Protein AF-A0A9D5PG82-F1 (afdb_monomer_lite)

Radius of gyration: 19.42 Å; chains: 1; bounding box: 34×34×66 Å

pLDDT: mean 76.67, std 19.34, range [37.16, 96.88]

Foldseek 3Di:
DQDDVVVLLVVLVPDPCVVVLVPDDPVLLVVLLVLLQVLLCVQLVHPDDPCVPVLSVQLSSQLSVVLSVLVVVLVPPDQPFAPFDWDQDPPPGIDTDGDRPVVSVVSVVVSRNDGDPSSLVSQVPDPRGPPPPPPPD

Secondary structure (DSSP, 8-state):
-PPPHHHHHHHHHT-TTHHHHHTS-HHHHHHHHHHHHHHHHHHHT-SS--TTSHHHHHHHHHHHHHHHHHHHHHHHS------EEEEEETTTEEEEEE---HHHHHHHHHHTTPPPHHHHHHHTTSTTTTTTGGG--

Sequence (137 aa):
MQTSMIQVQEYFRCHLQRRSWQQLPQDTQHAAVKMAEEDIMLALGCNDLDTGDLLIFCAVCEQALFLAMAEAQVQSRPQQHGNLKSETIEGVGKREYYEPAASATAARNIAVGQLSPRSELFLSRLPAFGKAVFSRG

Structure (mmCIF, N/CA/C/O backbone):
data_AF-A0A9D5PG82-F1
#
_entry.id   AF-A0A9D5PG82-F1
#
loop_
_atom_site.group_PDB
_atom_site.id
_atom_site.type_symbol
_atom_site.label_atom_id
_atom_site.label_alt_id
_atom_site.label_comp_id
_atom_site.label_asym_id
_atom_site.label_entity_id
_atom_site.label_seq_id
_atom_site.pdbx_PDB_ins_code
_atom_site.Cartn_x
_atom_site.Cartn_y
_atom_site.Cartn_z
_atom_site.occupancy
_atom_site.B_iso_or_equiv
_atom_site.auth_seq_id
_atom_site.auth_comp_id
_atom_site.auth_asym_id
_atom_site.auth_atom_id
_atom_site.pdbx_PDB_model_num
ATOM 1 N N . MET A 1 1 ? 12.160 8.985 -4.683 1.00 59.66 1 MET A N 1
ATOM 2 C CA . MET A 1 1 ? 11.096 10.033 -4.701 1.00 59.66 1 MET A CA 1
ATOM 3 C C . MET A 1 1 ? 10.048 9.686 -3.640 1.00 59.66 1 MET A C 1
ATOM 5 O O . MET A 1 1 ? 9.746 8.513 -3.506 1.00 59.66 1 MET A O 1
ATOM 9 N N . GLN A 1 2 ? 9.482 10.648 -2.894 1.00 75.19 2 GLN A N 1
ATOM 10 C CA . GLN A 1 2 ? 8.406 10.355 -1.920 1.00 75.19 2 GLN A CA 1
ATOM 11 C C . GLN A 1 2 ? 7.031 10.278 -2.598 1.00 75.19 2 GLN A C 1
ATOM 13 O O . GLN A 1 2 ? 6.725 11.089 -3.475 1.00 75.19 2 GLN A O 1
ATOM 18 N N . THR A 1 3 ? 6.193 9.330 -2.179 1.00 85.88 3 THR A N 1
ATOM 19 C CA . THR A 1 3 ? 4.827 9.148 -2.686 1.00 85.88 3 THR A CA 1
ATOM 20 C C . THR A 1 3 ? 3.954 10.348 -2.317 1.00 85.88 3 THR A C 1
ATOM 22 O O . THR A 1 3 ? 3.804 10.707 -1.148 1.00 85.88 3 THR A O 1
ATOM 25 N N . SER A 1 4 ? 3.332 10.978 -3.317 1.00 91.81 4 SER A N 1
ATOM 26 C CA . SER A 1 4 ? 2.438 12.115 -3.090 1.00 91.81 4 SER A CA 1
ATOM 27 C C . SER A 1 4 ? 1.083 11.665 -2.552 1.00 91.81 4 SER A C 1
ATOM 29 O O . SER A 1 4 ? 0.377 10.880 -3.185 1.00 91.81 4 SER A O 1
ATOM 31 N N . MET A 1 5 ? 0.645 12.253 -1.438 1.00 93.12 5 MET A N 1
ATOM 32 C CA . MET A 1 5 ? -0.679 11.966 -0.873 1.00 93.12 5 MET A CA 1
ATOM 33 C C . MET A 1 5 ? -1.836 12.337 -1.802 1.00 93.12 5 MET A C 1
ATOM 35 O O . MET A 1 5 ? -2.889 11.711 -1.736 1.00 93.12 5 MET A O 1
ATOM 39 N N . ILE A 1 6 ? -1.647 13.305 -2.702 1.00 92.69 6 ILE A N 1
ATOM 40 C CA . ILE A 1 6 ? -2.655 13.639 -3.718 1.00 92.69 6 ILE A CA 1
ATOM 41 C C . ILE A 1 6 ? -2.827 12.462 -4.687 1.00 92.69 6 ILE A C 1
ATOM 43 O O . ILE A 1 6 ? -3.951 12.076 -5.001 1.00 92.69 6 ILE A O 1
ATOM 47 N N . GLN A 1 7 ? -1.721 11.848 -5.118 1.00 92.81 7 GLN A N 1
ATOM 48 C CA . GLN A 1 7 ? -1.758 10.675 -5.994 1.00 92.81 7 GLN A CA 1
ATOM 49 C C . GLN A 1 7 ? -2.368 9.469 -5.273 1.00 92.81 7 GLN A C 1
ATOM 51 O O . GLN A 1 7 ? -3.188 8.766 -5.857 1.00 92.81 7 GLN A O 1
ATOM 56 N N . VAL A 1 8 ? -2.034 9.262 -3.995 1.00 94.00 8 VAL A N 1
ATOM 57 C CA . VAL A 1 8 ? -2.631 8.200 -3.163 1.00 94.00 8 VAL A CA 1
ATOM 58 C C . VAL A 1 8 ? -4.146 8.382 -3.044 1.00 94.00 8 VAL A C 1
ATOM 60 O O . VAL A 1 8 ? -4.907 7.429 -3.208 1.00 94.00 8 VAL A O 1
ATOM 63 N N . GLN A 1 9 ? -4.617 9.608 -2.809 1.00 93.25 9 GLN A N 1
ATOM 64 C CA . GLN A 1 9 ? -6.052 9.895 -2.774 1.00 93.25 9 GLN A CA 1
ATOM 65 C C . GLN A 1 9 ? -6.731 9.612 -4.119 1.00 93.25 9 GLN A C 1
ATOM 67 O O . GLN A 1 9 ? -7.828 9.050 -4.135 1.00 93.25 9 GLN A O 1
ATOM 72 N N . GLU A 1 10 ? -6.083 9.952 -5.235 1.00 93.81 10 GLU A N 1
ATOM 73 C CA . GLU A 1 10 ? -6.610 9.664 -6.570 1.00 93.81 10 GLU A CA 1
ATOM 74 C C . GLU A 1 10 ? -6.660 8.156 -6.853 1.00 93.81 10 GLU A C 1
ATOM 76 O O . GLU A 1 10 ? -7.674 7.667 -7.353 1.00 93.81 10 GLU A O 1
ATOM 81 N N . TYR A 1 11 ? -5.638 7.395 -6.443 1.00 94.75 11 TYR A N 1
ATOM 82 C CA . TYR A 1 11 ? -5.655 5.930 -6.494 1.00 94.75 11 TYR A CA 1
ATOM 83 C C . TYR A 1 11 ? -6.880 5.370 -5.760 1.00 94.75 11 TYR A C 1
ATOM 85 O O . TYR A 1 11 ? -7.682 4.619 -6.325 1.00 94.75 11 TYR A O 1
ATOM 93 N N . PHE A 1 12 ? -7.090 5.803 -4.513 1.00 95.50 12 PHE A N 1
ATOM 94 C CA . PHE A 1 12 ? -8.216 5.330 -3.714 1.00 95.50 12 PHE A CA 1
ATOM 95 C C . PHE A 1 12 ? -9.572 5.858 -4.186 1.00 95.50 12 PHE A C 1
ATOM 97 O O . PHE A 1 12 ? -10.589 5.250 -3.854 1.00 95.50 12 PHE A O 1
ATOM 104 N N . ARG A 1 13 ? -9.644 6.919 -5.002 1.00 93.44 13 ARG A N 1
ATOM 105 C CA . ARG A 1 13 ? -10.912 7.426 -5.557 1.00 93.44 13 ARG A CA 1
ATOM 106 C C . ARG A 1 13 ? -11.664 6.352 -6.348 1.00 93.44 13 ARG A C 1
ATOM 108 O O . ARG A 1 13 ? -12.897 6.312 -6.274 1.00 93.44 13 ARG A O 1
ATOM 115 N N . CYS A 1 14 ? -10.921 5.492 -7.043 1.00 89.69 14 CYS A N 1
ATOM 116 C CA . CYS A 1 14 ? -11.425 4.399 -7.877 1.00 89.69 14 CYS A CA 1
ATOM 117 C C . CYS A 1 14 ? -11.301 3.014 -7.213 1.00 89.69 14 CYS A C 1
ATOM 119 O O . CYS A 1 14 ? -11.672 2.009 -7.818 1.00 89.69 14 CYS A O 1
ATOM 121 N N . HIS A 1 15 ? -10.790 2.938 -5.982 1.00 94.19 15 HIS A N 1
ATOM 122 C CA . HIS A 1 15 ? -10.520 1.675 -5.303 1.00 94.19 15 HIS A CA 1
ATOM 123 C C . HIS A 1 15 ? -11.741 1.152 -4.526 1.00 94.19 15 HIS A C 1
ATOM 125 O O . HIS A 1 15 ? -12.483 1.917 -3.908 1.00 94.19 15 HIS A O 1
ATOM 131 N N . LEU A 1 16 ? -11.930 -0.171 -4.475 1.00 91.88 16 LEU A N 1
ATOM 132 C CA . LEU A 1 16 ? -13.074 -0.788 -3.778 1.00 91.88 16 LEU A CA 1
ATOM 133 C C . LEU A 1 16 ? -13.075 -0.507 -2.267 1.00 91.88 16 LEU A C 1
ATOM 135 O O . LEU A 1 16 ? -14.133 -0.381 -1.656 1.00 91.88 16 LEU A O 1
ATOM 139 N N . GLN A 1 17 ? -11.889 -0.366 -1.670 1.00 92.38 17 GLN A N 1
ATOM 140 C CA . GLN A 1 17 ? -11.709 -0.077 -0.241 1.00 92.38 17 GLN A CA 1
ATOM 141 C C . GLN A 1 17 ? -11.616 1.428 0.064 1.00 92.38 17 GLN A C 1
ATOM 143 O O . GLN A 1 17 ? -11.170 1.815 1.142 1.00 92.38 17 GLN A O 1
ATOM 148 N N . ARG A 1 18 ? -12.062 2.296 -0.858 1.00 93.50 18 ARG A N 1
ATOM 149 C CA . ARG A 1 18 ? -12.055 3.758 -0.681 1.00 93.50 18 ARG A CA 1
ATOM 150 C C . ARG A 1 18 ? -12.654 4.204 0.648 1.00 93.50 18 ARG A C 1
ATOM 152 O O . ARG A 1 18 ? -12.079 5.049 1.319 1.00 93.50 18 ARG A O 1
ATOM 159 N N . ARG A 1 19 ? -13.831 3.676 1.002 1.00 93.06 19 ARG A N 1
ATOM 160 C CA . ARG A 1 19 ? -14.550 4.095 2.217 1.00 93.06 19 ARG A CA 1
ATOM 161 C C . ARG A 1 19 ? -13.743 3.774 3.470 1.00 93.06 19 ARG A C 1
ATOM 163 O O . ARG A 1 19 ? -13.575 4.653 4.304 1.00 93.06 19 ARG A O 1
ATOM 170 N N . SER A 1 20 ? -13.206 2.558 3.547 1.00 92.00 20 SER A N 1
ATOM 171 C CA . SER A 1 20 ? -12.347 2.104 4.642 1.00 92.00 20 SER A CA 1
ATOM 172 C C . SER A 1 20 ? -11.114 2.997 4.776 1.00 92.00 20 SER A C 1
ATOM 174 O O . SER A 1 20 ? -10.804 3.445 5.871 1.00 92.00 20 SER A O 1
ATOM 176 N N . TRP A 1 21 ? -10.463 3.333 3.655 1.00 93.25 21 TRP A N 1
ATOM 177 C CA . TRP A 1 21 ? -9.320 4.248 3.645 1.00 93.25 21 TRP A CA 1
ATOM 178 C C . TRP A 1 21 ? -9.690 5.652 4.143 1.00 93.25 21 TRP A C 1
ATOM 180 O O . TRP A 1 21 ? -9.038 6.194 5.029 1.00 93.25 21 TRP A O 1
ATOM 190 N N . GLN A 1 22 ? -10.776 6.230 3.621 1.00 93.31 22 GLN A N 1
ATOM 191 C CA . GLN A 1 22 ? -11.220 7.589 3.956 1.00 93.31 22 GLN A CA 1
ATOM 192 C C . GLN A 1 22 ? -11.666 7.764 5.413 1.00 93.31 22 GLN A C 1
ATOM 194 O O . GLN A 1 22 ? -11.675 8.887 5.904 1.00 93.31 22 GLN A O 1
ATOM 199 N N . GLN A 1 23 ? -12.054 6.683 6.090 1.00 92.69 23 GLN A N 1
ATOM 200 C CA . GLN A 1 23 ? -12.431 6.710 7.505 1.00 92.69 23 GLN A CA 1
ATOM 201 C C . GLN A 1 23 ? -11.224 6.738 8.450 1.00 92.69 23 GLN A C 1
ATOM 203 O O . GLN A 1 23 ? -11.391 7.031 9.632 1.00 92.69 23 GLN A O 1
ATOM 208 N N . LEU A 1 24 ? -10.023 6.437 7.950 1.00 90.44 24 LEU A N 1
ATOM 209 C CA . LEU A 1 24 ? -8.808 6.485 8.752 1.00 90.44 24 LEU A CA 1
ATOM 210 C C . LEU A 1 24 ? -8.401 7.937 9.038 1.00 90.44 24 LEU A C 1
ATOM 212 O O . LEU A 1 24 ? -8.521 8.787 8.149 1.00 90.44 24 LEU A O 1
ATOM 216 N N . PRO A 1 25 ? -7.848 8.222 10.231 1.00 92.38 25 PRO A N 1
ATOM 217 C CA . PRO A 1 25 ? -7.185 9.491 10.497 1.00 92.38 25 PRO A CA 1
ATOM 218 C C . PRO A 1 25 ? -6.091 9.775 9.463 1.00 92.38 25 PRO A C 1
ATOM 220 O O . PRO A 1 25 ? -5.389 8.862 9.021 1.00 92.38 25 PRO A O 1
ATOM 223 N N . GLN A 1 26 ? -5.912 11.048 9.106 1.00 91.69 26 GLN A N 1
ATOM 224 C CA . GLN A 1 26 ? -4.896 11.452 8.132 1.00 91.69 26 GLN A CA 1
ATOM 225 C C . GLN A 1 26 ? -3.491 11.008 8.571 1.00 91.69 26 GLN A C 1
ATOM 227 O O . GLN A 1 26 ? -2.743 10.470 7.758 1.00 91.69 26 GLN A O 1
ATOM 232 N N . ASP A 1 27 ? -3.166 11.127 9.858 1.00 90.62 27 ASP A N 1
ATOM 233 C CA . ASP A 1 27 ? -1.875 10.683 10.396 1.00 90.62 27 ASP A CA 1
ATOM 234 C C . ASP A 1 27 ? -1.648 9.177 10.193 1.00 90.62 27 ASP A C 1
ATOM 236 O O . ASP A 1 27 ? -0.556 8.765 9.804 1.00 90.62 27 ASP A O 1
ATOM 240 N N . THR A 1 28 ? -2.690 8.353 10.363 1.00 90.81 28 THR A N 1
ATOM 241 C CA . THR A 1 28 ? -2.636 6.906 10.099 1.00 90.81 28 THR A CA 1
ATOM 242 C C . THR A 1 28 ? -2.415 6.617 8.618 1.00 90.81 28 THR A C 1
ATOM 244 O O . THR A 1 28 ? -1.606 5.761 8.278 1.00 90.81 28 THR A O 1
ATOM 247 N N . GLN A 1 29 ? -3.084 7.350 7.722 1.00 93.50 29 GLN A N 1
ATOM 248 C CA . GLN A 1 29 ? -2.874 7.203 6.278 1.00 93.50 29 GLN A CA 1
ATOM 249 C C . GLN A 1 29 ? -1.428 7.534 5.887 1.00 93.50 29 GLN A C 1
ATOM 251 O O . GLN A 1 29 ? -0.792 6.764 5.172 1.00 93.50 29 GLN A O 1
ATOM 256 N N . HIS A 1 30 ? -0.894 8.654 6.380 1.00 93.56 30 HIS A N 1
ATOM 257 C CA . HIS A 1 30 ? 0.485 9.068 6.115 1.00 93.56 30 HIS A CA 1
ATOM 258 C C . HIS A 1 30 ? 1.500 8.062 6.671 1.00 93.56 30 HIS A C 1
ATOM 260 O O . HIS A 1 30 ? 2.438 7.684 5.967 1.00 93.56 30 HIS A O 1
ATOM 266 N N . ALA A 1 31 ? 1.310 7.604 7.912 1.00 91.62 31 ALA A N 1
ATOM 267 C CA . ALA A 1 31 ? 2.173 6.599 8.522 1.00 91.62 31 ALA A CA 1
ATOM 268 C C . ALA A 1 31 ? 2.146 5.286 7.729 1.00 91.62 31 ALA A C 1
ATOM 270 O O . ALA A 1 31 ? 3.200 4.723 7.444 1.00 91.62 31 ALA A O 1
ATOM 271 N N . ALA A 1 32 ? 0.960 4.835 7.314 1.00 93.31 32 ALA A N 1
ATOM 272 C CA . ALA A 1 32 ? 0.799 3.620 6.527 1.00 93.31 32 ALA A CA 1
ATOM 273 C C . ALA A 1 32 ? 1.479 3.711 5.155 1.00 93.31 32 ALA A C 1
ATOM 275 O O . ALA A 1 32 ? 2.132 2.755 4.748 1.00 93.31 32 ALA A O 1
ATOM 276 N N . VAL A 1 33 ? 1.380 4.854 4.462 1.00 95.44 33 VAL A N 1
ATOM 277 C CA . VAL A 1 33 ? 2.093 5.077 3.190 1.00 95.44 33 VAL A CA 1
ATOM 278 C C . VAL A 1 33 ? 3.602 5.034 3.399 1.00 95.44 33 VAL A C 1
ATOM 280 O O . VAL A 1 33 ? 4.294 4.353 2.652 1.00 95.44 33 VAL A O 1
ATOM 283 N N . LYS A 1 34 ? 4.118 5.694 4.439 1.00 93.56 34 LYS A N 1
ATOM 284 C CA . LYS A 1 34 ? 5.557 5.698 4.719 1.00 93.56 34 LYS A CA 1
ATOM 285 C C . LYS A 1 34 ? 6.089 4.298 5.050 1.00 93.56 34 LYS A C 1
ATOM 287 O O . LYS A 1 34 ? 7.104 3.883 4.504 1.00 93.56 34 LYS A O 1
ATOM 292 N N . MET A 1 35 ? 5.389 3.557 5.909 1.00 92.31 35 MET A N 1
ATOM 293 C CA . MET A 1 35 ? 5.757 2.172 6.229 1.00 92.31 35 MET A CA 1
ATOM 294 C C . MET A 1 35 ? 5.681 1.275 4.988 1.00 92.31 35 MET A C 1
ATOM 296 O O . MET A 1 35 ? 6.550 0.437 4.777 1.00 92.31 35 MET A O 1
ATOM 300 N N . ALA A 1 36 ? 4.686 1.490 4.127 1.00 94.19 36 ALA A N 1
ATOM 301 C CA . ALA A 1 36 ? 4.578 0.771 2.868 1.00 94.19 36 ALA A CA 1
ATOM 302 C C . ALA A 1 36 ? 5.753 1.050 1.925 1.00 94.19 36 ALA A C 1
ATOM 304 O O . ALA A 1 36 ? 6.256 0.121 1.305 1.00 94.19 36 ALA A O 1
ATOM 305 N N . GLU A 1 37 ? 6.223 2.293 1.815 1.00 93.31 37 GLU A N 1
ATOM 306 C CA . GLU A 1 37 ? 7.434 2.597 1.045 1.00 93.31 37 GLU A CA 1
ATOM 307 C C . GLU A 1 37 ? 8.646 1.830 1.585 1.00 93.31 37 GLU A C 1
ATOM 309 O O . GLU A 1 37 ? 9.384 1.225 0.811 1.00 93.31 37 GLU A O 1
ATOM 314 N N . GLU A 1 38 ? 8.828 1.808 2.907 1.00 91.38 38 GLU A N 1
ATOM 315 C CA . GLU A 1 38 ? 9.915 1.075 3.562 1.00 91.38 38 GLU A CA 1
ATOM 316 C C . GLU A 1 38 ? 9.837 -0.436 3.280 1.00 91.38 38 GLU A C 1
ATOM 318 O O . GLU A 1 38 ? 10.833 -1.031 2.861 1.00 91.38 38 GLU A O 1
ATOM 323 N N . ASP A 1 39 ? 8.655 -1.044 3.397 1.00 91.44 39 ASP A N 1
ATOM 324 C CA . ASP A 1 39 ? 8.436 -2.462 3.083 1.00 91.44 39 ASP A CA 1
ATOM 325 C C . ASP A 1 39 ? 8.739 -2.788 1.611 1.00 91.44 39 ASP A C 1
ATOM 327 O O . ASP A 1 39 ? 9.370 -3.803 1.302 1.00 91.44 39 ASP A O 1
ATOM 331 N N . ILE A 1 40 ? 8.318 -1.922 0.685 1.00 91.69 40 ILE A N 1
ATOM 332 C CA . ILE A 1 40 ? 8.541 -2.117 -0.752 1.00 91.69 40 ILE A CA 1
ATOM 333 C C . ILE A 1 40 ? 10.023 -1.921 -1.109 1.00 91.69 40 ILE A C 1
ATOM 335 O O . ILE A 1 40 ? 10.562 -2.705 -1.894 1.00 91.69 40 ILE A O 1
ATOM 339 N N . MET A 1 41 ? 10.713 -0.947 -0.503 1.00 91.00 41 MET A N 1
ATOM 340 C CA . MET A 1 41 ? 12.167 -0.774 -0.644 1.00 91.00 41 MET A CA 1
ATOM 341 C C . MET A 1 41 ? 12.928 -2.008 -0.172 1.00 91.00 41 MET A C 1
ATOM 343 O O . MET A 1 41 ? 13.791 -2.521 -0.890 1.00 91.00 41 MET A O 1
ATOM 347 N N . LEU A 1 42 ? 12.570 -2.526 1.006 1.00 89.56 42 LEU A N 1
ATOM 348 C CA . LEU A 1 42 ? 13.154 -3.746 1.557 1.00 89.56 42 LEU A CA 1
ATOM 349 C C . LEU A 1 42 ? 12.924 -4.944 0.631 1.00 89.56 42 LEU A C 1
ATOM 351 O O . LEU A 1 42 ? 13.852 -5.717 0.389 1.00 89.56 42 LEU A O 1
ATOM 355 N N . ALA A 1 43 ? 11.719 -5.082 0.074 1.00 88.00 43 ALA A N 1
ATOM 356 C CA . ALA A 1 43 ? 11.379 -6.174 -0.834 1.00 88.00 43 ALA A CA 1
ATOM 357 C C . ALA A 1 43 ? 12.124 -6.108 -2.178 1.00 88.00 43 ALA A C 1
ATOM 359 O O . ALA A 1 43 ? 12.480 -7.145 -2.744 1.00 88.00 43 ALA A O 1
ATOM 360 N N . LEU A 1 44 ? 12.370 -4.901 -2.691 1.00 88.50 44 LEU A N 1
ATOM 361 C CA . LEU A 1 44 ? 13.128 -4.676 -3.924 1.00 88.50 44 LEU A CA 1
ATOM 362 C C . LEU A 1 44 ? 14.647 -4.641 -3.700 1.00 88.50 44 LEU A C 1
ATOM 364 O O . LEU A 1 44 ? 15.405 -4.720 -4.667 1.00 88.50 44 LEU A O 1
ATOM 368 N N . GLY A 1 45 ? 15.100 -4.552 -2.447 1.00 87.88 45 GLY A N 1
ATOM 369 C CA . GLY A 1 45 ? 16.514 -4.423 -2.101 1.00 87.88 45 GLY A CA 1
ATOM 370 C C . GLY A 1 45 ? 17.119 -3.093 -2.557 1.00 87.88 45 GLY A C 1
ATOM 371 O O . GLY A 1 45 ? 18.286 -3.057 -2.949 1.00 87.88 45 GLY A O 1
ATOM 372 N N . CYS A 1 46 ? 16.332 -2.013 -2.553 1.00 86.56 46 CYS A N 1
ATOM 373 C CA . CYS A 1 46 ? 16.761 -0.681 -2.979 1.00 86.56 46 CYS A CA 1
ATOM 374 C C . CYS A 1 46 ? 16.684 0.347 -1.838 1.00 86.56 46 CYS A C 1
ATOM 376 O O . CYS A 1 46 ? 16.014 0.133 -0.834 1.00 86.56 46 CYS A O 1
ATOM 378 N N . ASN A 1 47 ? 17.393 1.470 -2.001 1.00 86.75 47 ASN A N 1
ATOM 379 C CA . ASN A 1 47 ? 17.423 2.568 -1.022 1.00 86.75 47 ASN A CA 1
ATOM 380 C C . ASN A 1 47 ? 16.488 3.735 -1.384 1.00 86.75 47 ASN A C 1
ATOM 382 O O . ASN A 1 47 ? 16.331 4.656 -0.589 1.00 86.75 47 ASN A O 1
ATOM 386 N N . ASP A 1 48 ? 15.936 3.734 -2.598 1.00 87.81 48 ASP A N 1
ATOM 387 C C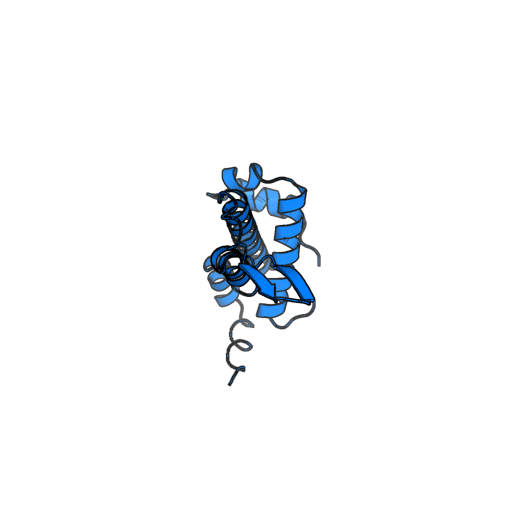A . ASP A 1 48 ? 14.971 4.730 -3.061 1.00 87.81 48 ASP A CA 1
ATOM 388 C C . ASP A 1 48 ? 13.956 4.061 -3.994 1.00 87.81 48 ASP A C 1
ATOM 390 O O . ASP A 1 48 ? 14.291 3.107 -4.707 1.00 87.81 48 ASP A O 1
ATOM 394 N N . LEU A 1 49 ? 12.723 4.567 -3.984 1.00 88.62 49 LEU A N 1
ATOM 395 C CA . LEU A 1 49 ? 11.651 4.132 -4.874 1.00 88.62 49 LEU A CA 1
ATOM 396 C C . LEU A 1 49 ? 11.445 5.142 -5.994 1.00 88.62 49 LEU A C 1
ATOM 398 O O . LEU A 1 49 ? 11.311 6.351 -5.766 1.00 88.62 49 LEU A O 1
ATOM 402 N N . ASP A 1 50 ? 11.341 4.611 -7.209 1.00 88.44 50 ASP A N 1
ATOM 403 C CA . ASP A 1 50 ? 10.766 5.339 -8.328 1.00 88.44 50 ASP A CA 1
ATOM 404 C C . ASP A 1 50 ? 9.246 5.161 -8.313 1.00 88.44 50 ASP A C 1
ATOM 406 O O . ASP A 1 50 ? 8.686 4.240 -8.905 1.00 88.44 50 ASP A O 1
ATOM 410 N N . THR A 1 51 ? 8.567 6.053 -7.598 1.00 83.19 51 THR A N 1
ATOM 411 C CA . THR A 1 51 ? 7.101 6.095 -7.539 1.00 83.19 51 THR A CA 1
ATOM 412 C C . THR A 1 51 ? 6.471 6.643 -8.826 1.00 83.19 51 THR A C 1
ATOM 414 O O . THR A 1 51 ? 5.246 6.728 -8.915 1.00 83.19 51 THR A O 1
ATOM 417 N N . GLY A 1 52 ? 7.279 6.979 -9.843 1.00 88.50 52 GLY A N 1
ATOM 418 C CA . GLY A 1 52 ? 6.826 7.188 -11.216 1.00 88.50 52 GLY A CA 1
ATOM 419 C C . GLY A 1 52 ? 6.475 5.882 -11.940 1.00 88.50 52 GLY A C 1
ATOM 420 O O . GLY A 1 52 ? 5.659 5.906 -12.865 1.00 88.50 52 GLY A O 1
ATOM 421 N N . ASP A 1 53 ? 7.024 4.741 -11.506 1.00 91.31 53 ASP A N 1
ATOM 422 C CA . ASP A 1 53 ? 6.592 3.426 -11.980 1.00 91.31 53 ASP A CA 1
ATOM 423 C C . ASP A 1 53 ? 5.225 3.080 -11.375 1.00 91.31 53 ASP A C 1
ATOM 425 O O . ASP A 1 53 ? 5.057 2.951 -10.157 1.00 91.31 53 ASP A O 1
ATOM 429 N N . LEU A 1 54 ? 4.233 2.896 -12.249 1.00 92.81 54 LEU A N 1
ATOM 430 C CA . LEU A 1 54 ? 2.858 2.610 -11.858 1.00 92.81 54 LEU A CA 1
ATOM 431 C C . LEU A 1 54 ? 2.738 1.331 -11.016 1.00 92.81 54 LEU A C 1
ATOM 433 O O . LEU A 1 54 ? 1.912 1.281 -10.109 1.00 92.81 54 LEU A O 1
ATOM 437 N N . LEU A 1 55 ? 3.546 0.302 -11.287 1.00 94.25 55 LEU A N 1
ATOM 438 C CA . LEU A 1 55 ? 3.500 -0.953 -10.535 1.00 94.25 55 LEU A CA 1
ATOM 439 C C . LEU A 1 55 ? 4.039 -0.768 -9.117 1.00 94.25 55 LEU A C 1
ATOM 441 O O . LEU A 1 55 ? 3.432 -1.275 -8.173 1.00 94.25 55 LEU A O 1
ATOM 445 N N . ILE A 1 56 ? 5.130 -0.012 -8.958 1.00 94.06 56 ILE A N 1
ATOM 446 C CA . ILE A 1 56 ? 5.686 0.329 -7.640 1.00 94.06 56 ILE A CA 1
ATOM 447 C C . ILE A 1 56 ? 4.675 1.176 -6.866 1.00 94.06 56 ILE A C 1
ATOM 449 O O . ILE A 1 56 ? 4.349 0.855 -5.724 1.00 94.06 56 ILE A O 1
ATOM 453 N N . PHE A 1 57 ? 4.113 2.205 -7.502 1.00 95.56 57 PHE A N 1
ATOM 454 C CA . PHE A 1 57 ? 3.110 3.070 -6.887 1.00 95.56 57 PHE A CA 1
ATOM 455 C C . PHE A 1 57 ? 1.861 2.294 -6.429 1.00 95.56 57 PHE A C 1
ATOM 457 O O . PHE A 1 57 ? 1.408 2.457 -5.293 1.00 95.56 57 PHE A O 1
ATOM 464 N N . CYS A 1 58 ? 1.322 1.403 -7.269 1.00 95.31 58 CYS A N 1
ATOM 465 C CA . CYS A 1 58 ? 0.201 0.543 -6.886 1.00 95.31 58 CYS A CA 1
ATOM 466 C C . CYS A 1 58 ? 0.575 -0.414 -5.745 1.00 95.31 58 CYS A C 1
ATOM 468 O O . CYS A 1 58 ? -0.223 -0.606 -4.829 1.00 95.31 58 CYS A O 1
ATOM 470 N N . ALA A 1 59 ? 1.786 -0.981 -5.756 1.00 95.44 59 ALA A N 1
ATOM 471 C CA . ALA A 1 59 ? 2.249 -1.863 -4.689 1.00 95.44 59 ALA A CA 1
ATOM 472 C C . ALA A 1 59 ? 2.349 -1.141 -3.336 1.00 95.44 59 ALA A C 1
ATOM 474 O O . ALA A 1 59 ? 1.918 -1.701 -2.326 1.00 95.44 59 ALA A O 1
ATOM 475 N N . VAL A 1 60 ? 2.844 0.102 -3.324 1.00 95.94 60 VAL A N 1
ATOM 476 C CA . VAL A 1 60 ? 2.874 0.966 -2.131 1.00 95.94 60 VAL A CA 1
ATOM 477 C C . VAL A 1 60 ? 1.457 1.241 -1.631 1.00 95.94 60 VAL A C 1
ATOM 479 O O . VAL A 1 60 ? 1.187 1.067 -0.446 1.00 95.94 60 VAL A O 1
ATOM 482 N N . CYS A 1 61 ? 0.521 1.608 -2.512 1.00 96.88 61 CYS A N 1
ATOM 483 C CA . CYS A 1 61 ? -0.857 1.897 -2.104 1.00 96.88 61 CYS A CA 1
ATOM 484 C C . CYS A 1 61 ? -1.556 0.674 -1.485 1.00 96.88 61 CYS A C 1
ATOM 486 O O . CYS A 1 61 ? -2.226 0.793 -0.457 1.00 96.88 61 CYS A O 1
ATOM 488 N N . GLU A 1 62 ? -1.384 -0.509 -2.076 1.00 96.62 62 GLU A N 1
ATOM 489 C CA . GLU A 1 62 ? -1.960 -1.746 -1.536 1.00 96.62 62 GLU A CA 1
ATOM 490 C C . GLU A 1 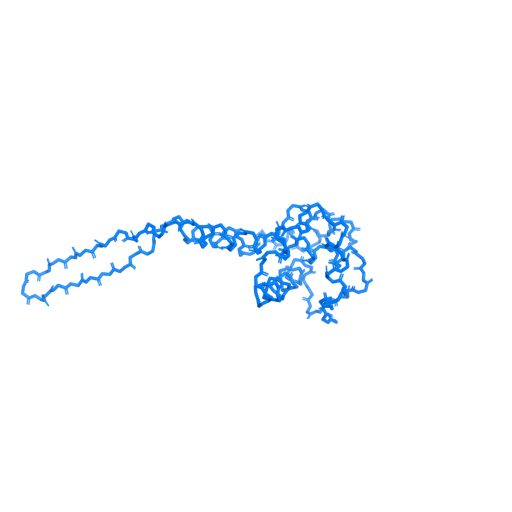62 ? -1.315 -2.164 -0.214 1.00 96.62 62 GLU A C 1
ATOM 492 O O . GLU A 1 62 ? -2.017 -2.614 0.696 1.00 96.62 62 GLU A O 1
ATOM 497 N N . GLN A 1 63 ? -0.003 -1.961 -0.070 1.00 95.62 63 GLN A N 1
ATOM 498 C CA . GLN A 1 63 ? 0.695 -2.249 1.180 1.00 95.62 63 GLN A CA 1
ATOM 499 C C . GLN A 1 63 ? 0.233 -1.289 2.277 1.00 95.62 63 GLN A C 1
ATOM 501 O O . GLN A 1 63 ? -0.073 -1.721 3.385 1.00 95.62 63 GLN A O 1
ATOM 506 N N . ALA A 1 64 ? 0.073 -0.005 1.955 1.00 95.38 64 ALA A N 1
ATOM 507 C CA . ALA A 1 64 ? -0.422 0.995 2.892 1.00 95.38 64 ALA A CA 1
ATOM 508 C C . ALA A 1 64 ? -1.833 0.647 3.381 1.00 95.38 64 ALA A C 1
ATOM 510 O O . ALA A 1 64 ? -2.117 0.709 4.577 1.00 95.38 64 ALA A O 1
ATOM 511 N N . LEU A 1 65 ? -2.719 0.220 2.475 1.00 95.06 65 LEU A N 1
ATOM 512 C CA . LEU A 1 65 ? -4.053 -0.238 2.850 1.00 95.06 65 LEU A CA 1
ATOM 513 C C . LEU A 1 65 ? -3.988 -1.453 3.783 1.00 95.06 65 LEU A C 1
ATOM 515 O O . LEU A 1 65 ? -4.700 -1.490 4.786 1.00 95.06 65 LEU A O 1
ATOM 519 N N . PHE A 1 66 ? -3.146 -2.438 3.468 1.00 93.00 66 PHE A N 1
ATOM 520 C CA . PHE A 1 66 ? -2.981 -3.639 4.284 1.00 93.00 66 PHE A CA 1
ATOM 521 C C . PHE A 1 66 ? -2.509 -3.310 5.705 1.00 93.00 66 PHE A C 1
ATOM 523 O O . PHE A 1 66 ? -3.146 -3.732 6.674 1.00 93.00 66 PHE A O 1
ATOM 530 N N . LEU A 1 67 ? -1.461 -2.492 5.828 1.00 91.31 67 LEU A N 1
ATOM 531 C CA . LEU A 1 67 ? -0.916 -2.045 7.110 1.00 91.31 67 LEU A CA 1
ATOM 532 C C . LEU A 1 67 ? -1.954 -1.266 7.926 1.00 91.31 67 LEU A C 1
ATOM 534 O O . LEU A 1 67 ? -2.171 -1.558 9.103 1.00 91.31 67 LEU A O 1
ATOM 538 N N . ALA A 1 68 ? -2.658 -0.327 7.291 1.00 90.75 68 ALA A N 1
ATOM 539 C CA . ALA A 1 68 ? -3.659 0.487 7.969 1.00 90.75 68 ALA A CA 1
ATOM 540 C C . ALA A 1 68 ? -4.864 -0.335 8.456 1.00 90.75 68 ALA A C 1
ATOM 542 O O . ALA A 1 68 ? -5.396 -0.097 9.542 1.00 90.75 68 ALA A O 1
ATOM 543 N N . MET A 1 69 ? -5.300 -1.327 7.674 1.00 87.31 69 MET A N 1
ATOM 544 C CA . MET A 1 69 ? -6.391 -2.218 8.074 1.00 87.31 69 MET A CA 1
ATOM 545 C C . MET A 1 69 ? -5.968 -3.171 9.196 1.00 87.31 69 MET A C 1
ATOM 547 O O . MET A 1 69 ? -6.764 -3.427 10.101 1.00 87.31 69 MET A O 1
ATOM 551 N N . ALA A 1 70 ? -4.729 -3.668 9.175 1.00 82.38 70 ALA A N 1
ATOM 552 C CA . ALA A 1 70 ? -4.189 -4.470 10.268 1.00 82.38 70 ALA A CA 1
ATOM 553 C C . ALA A 1 70 ? -4.140 -3.661 11.575 1.00 82.38 70 ALA A C 1
ATOM 555 O O . ALA A 1 70 ? -4.583 -4.145 12.619 1.00 82.38 70 ALA A O 1
ATOM 556 N N . GLU A 1 71 ? -3.691 -2.404 11.520 1.00 77.50 71 GLU A N 1
ATOM 557 C CA . GLU A 1 71 ? -3.673 -1.518 12.686 1.00 77.50 71 GLU A CA 1
ATOM 558 C C . GLU A 1 71 ? -5.084 -1.241 13.230 1.00 77.50 71 GLU A C 1
ATOM 560 O O . GLU A 1 71 ? -5.324 -1.384 14.432 1.00 77.50 71 GLU A O 1
ATOM 565 N N . ALA A 1 72 ? -6.048 -0.935 12.357 1.00 74.88 72 ALA A N 1
ATOM 566 C CA . ALA A 1 72 ? -7.438 -0.712 12.756 1.00 74.88 72 ALA A CA 1
ATOM 567 C C . ALA A 1 72 ? -8.066 -1.952 13.430 1.00 74.88 72 ALA A C 1
ATOM 569 O O . ALA A 1 72 ? -8.851 -1.828 14.375 1.00 74.88 72 ALA A O 1
ATOM 570 N N . GLN A 1 73 ? -7.700 -3.164 12.997 1.00 71.19 73 GLN A N 1
ATOM 571 C CA . GLN A 1 73 ? -8.129 -4.411 13.643 1.00 71.19 73 GLN A CA 1
ATOM 572 C C . GLN A 1 73 ? -7.498 -4.614 15.025 1.00 71.19 73 GLN A C 1
ATOM 574 O O . GLN A 1 73 ? -8.157 -5.112 15.939 1.00 71.19 73 GLN A O 1
ATOM 579 N N . VAL A 1 74 ? -6.236 -4.217 15.207 1.00 67.75 74 VAL A N 1
ATOM 580 C CA . VAL A 1 74 ? -5.576 -4.261 16.520 1.00 67.75 74 VAL A CA 1
ATOM 581 C C . VAL A 1 74 ? -6.245 -3.288 17.492 1.00 67.75 74 VAL A C 1
ATOM 583 O O . VAL A 1 74 ? -6.484 -3.656 18.640 1.00 67.75 74 VAL A O 1
ATOM 586 N N . GLN A 1 75 ? -6.601 -2.084 17.038 1.00 63.75 75 GLN A N 1
ATOM 587 C CA . GLN A 1 75 ? -7.255 -1.067 17.872 1.00 63.75 75 GLN A CA 1
ATOM 588 C C . GLN A 1 75 ? -8.710 -1.413 18.231 1.00 63.75 75 GLN A C 1
ATOM 590 O O . GLN A 1 75 ? -9.193 -1.017 19.289 1.00 63.75 75 GLN A O 1
ATOM 595 N N . SER A 1 76 ? -9.411 -2.156 17.371 1.00 58.78 76 SER A N 1
ATOM 596 C CA . SER A 1 76 ? -10.811 -2.553 17.588 1.00 58.78 76 SER A CA 1
ATOM 597 C C . SER A 1 76 ? -10.980 -3.841 18.399 1.00 58.78 76 SER A C 1
ATOM 599 O O . SER A 1 76 ? -12.090 -4.134 18.851 1.00 58.78 76 SER A O 1
ATOM 601 N N . ARG A 1 77 ? -9.907 -4.608 18.644 1.00 55.38 77 ARG A N 1
ATOM 602 C CA . ARG A 1 77 ? -9.963 -5.711 19.611 1.00 55.38 77 ARG A CA 1
ATOM 603 C C . ARG A 1 77 ? -10.049 -5.132 21.026 1.00 55.38 77 ARG A C 1
ATOM 605 O O . ARG A 1 77 ? -9.194 -4.323 21.387 1.00 55.38 77 ARG A O 1
ATOM 612 N N . PRO A 1 78 ? -11.018 -5.562 21.861 1.00 48.31 78 PRO A N 1
ATOM 613 C CA . PRO A 1 78 ? -10.981 -5.223 23.276 1.00 48.31 78 PRO A CA 1
ATOM 614 C C . PRO A 1 78 ? -9.628 -5.683 23.810 1.00 48.31 78 PRO A C 1
ATOM 616 O O . PRO A 1 78 ? -9.241 -6.828 23.562 1.00 48.31 78 PRO A O 1
ATOM 619 N N . GLN A 1 79 ? -8.895 -4.783 24.475 1.00 50.75 79 GLN A N 1
ATOM 620 C CA . GLN A 1 79 ? -7.640 -5.101 25.150 1.00 50.75 79 GLN A CA 1
ATOM 621 C C . GLN A 1 79 ? -7.896 -6.297 26.069 1.00 50.75 79 GLN A C 1
ATOM 623 O O . GLN A 1 79 ? -8.371 -6.148 27.197 1.00 50.75 79 GLN A O 1
ATOM 628 N N . GLN A 1 80 ? -7.601 -7.502 25.578 1.00 47.75 80 GLN A N 1
ATOM 629 C CA . GLN A 1 80 ? -7.382 -8.650 26.431 1.00 47.75 80 GLN A CA 1
ATOM 630 C C . GLN A 1 80 ? -6.152 -8.262 27.222 1.00 47.75 80 GLN A C 1
ATOM 632 O O . GLN A 1 80 ? -5.034 -8.292 26.704 1.00 47.75 80 GLN A O 1
ATOM 637 N N . HIS A 1 81 ? -6.407 -7.748 28.424 1.00 46.59 81 HIS A N 1
ATOM 638 C CA . HIS A 1 81 ? -5.370 -7.391 29.359 1.00 46.59 81 HIS A CA 1
ATOM 639 C C . HIS A 1 81 ? -4.481 -8.621 29.452 1.00 46.59 81 HIS A C 1
ATOM 641 O O . HIS A 1 81 ? -4.973 -9.716 29.735 1.00 46.59 81 HIS A O 1
ATOM 647 N N . GLY A 1 82 ? -3.215 -8.449 29.075 1.00 50.59 82 GLY A N 1
ATOM 648 C CA . GLY A 1 82 ? -2.222 -9.503 29.166 1.00 50.59 82 GLY A CA 1
ATOM 649 C C . GLY A 1 82 ? -2.328 -10.182 30.525 1.00 50.59 82 GLY A C 1
ATOM 650 O O . GLY A 1 82 ? -2.625 -9.511 31.516 1.00 50.59 82 GLY A O 1
ATOM 651 N N . ASN A 1 83 ? -2.165 -11.506 30.565 1.00 51.28 83 ASN A N 1
ATOM 652 C CA . ASN A 1 83 ? -2.270 -12.261 31.808 1.00 51.28 83 ASN A CA 1
ATOM 653 C C . ASN A 1 83 ? -1.334 -11.623 32.843 1.00 51.28 83 ASN A C 1
ATOM 655 O O . ASN A 1 83 ? -0.114 -11.717 32.716 1.00 51.28 83 ASN A O 1
ATOM 659 N N . LEU A 1 84 ? -1.910 -10.943 33.838 1.00 50.12 84 LEU A N 1
ATOM 660 C CA . LEU A 1 84 ? -1.158 -10.342 34.928 1.00 50.12 84 LEU A CA 1
ATOM 661 C C . LEU A 1 84 ? -0.564 -11.491 35.742 1.00 50.12 84 LEU A C 1
ATOM 663 O O . LEU A 1 84 ? -1.250 -12.111 36.554 1.00 50.12 84 LEU A O 1
ATOM 667 N N . LYS A 1 85 ? 0.704 -11.810 35.490 1.00 52.78 85 LYS A N 1
ATOM 668 C CA . LYS A 1 85 ? 1.455 -12.734 36.331 1.00 52.78 85 LYS A CA 1
ATOM 669 C C . LYS A 1 85 ? 2.008 -11.938 37.502 1.00 52.78 85 LYS A C 1
ATOM 671 O O . 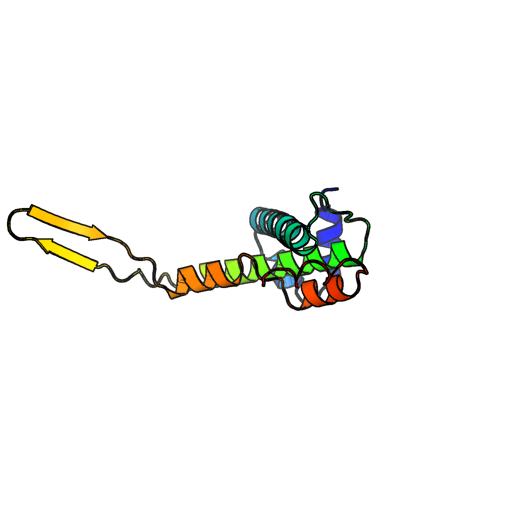LYS A 1 85 ? 2.844 -11.051 37.331 1.00 52.78 85 LYS A O 1
ATOM 676 N N . SER A 1 86 ? 1.519 -12.249 38.696 1.00 51.12 86 SER A N 1
ATOM 677 C CA . SER A 1 86 ? 2.142 -11.811 39.939 1.00 51.12 86 SER A CA 1
ATOM 678 C C . SER A 1 86 ? 2.815 -13.005 40.595 1.00 51.12 86 SER A C 1
ATOM 680 O O . SER A 1 86 ? 2.141 -13.978 40.933 1.00 51.12 86 SER A O 1
ATOM 682 N N . GLU A 1 87 ? 4.120 -12.908 40.807 1.00 56.78 87 GLU A N 1
ATOM 683 C CA . GLU A 1 87 ? 4.861 -13.834 41.656 1.00 56.78 87 GLU A CA 1
ATOM 684 C C . GLU A 1 87 ? 5.130 -13.138 42.997 1.00 56.78 87 GLU A C 1
ATOM 686 O O . GLU A 1 87 ? 5.573 -11.984 43.044 1.00 56.78 87 GLU A O 1
ATOM 691 N N . THR A 1 88 ? 4.824 -13.826 44.096 1.00 55.09 88 THR A N 1
ATOM 692 C CA . THR A 1 88 ? 5.109 -13.359 45.458 1.00 55.09 88 THR A CA 1
ATOM 693 C C . THR A 1 88 ? 6.245 -14.206 46.009 1.00 55.09 88 THR A C 1
ATOM 695 O O . THR A 1 88 ? 6.084 -15.414 46.165 1.00 55.09 88 THR A O 1
ATOM 698 N N . ILE A 1 89 ? 7.386 -13.580 46.302 1.00 61.12 89 ILE A N 1
ATOM 699 C CA . ILE A 1 89 ? 8.541 -14.247 46.911 1.00 61.12 89 ILE A CA 1
ATOM 700 C C . ILE A 1 89 ? 8.564 -13.876 48.397 1.00 61.12 89 ILE A C 1
ATOM 702 O O . ILE A 1 89 ? 8.717 -12.699 48.747 1.00 61.12 89 ILE A O 1
ATOM 706 N N . GLU A 1 90 ? 8.393 -14.867 49.278 1.00 47.09 90 GLU A N 1
ATOM 707 C CA . GLU A 1 90 ? 8.436 -14.655 50.729 1.00 47.09 90 GLU A CA 1
ATOM 708 C C . GLU A 1 90 ? 9.786 -14.056 51.152 1.00 47.09 90 GLU A C 1
ATOM 710 O O . GLU A 1 90 ? 10.851 -14.581 50.836 1.00 47.09 90 GLU A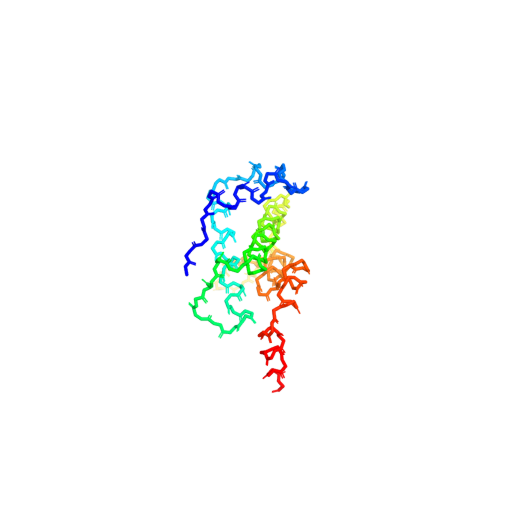 O 1
ATOM 715 N N . GLY A 1 91 ? 9.735 -12.915 51.846 1.00 66.62 91 GLY A N 1
ATOM 716 C CA . GLY A 1 91 ? 10.912 -12.187 52.334 1.00 66.62 91 GLY A CA 1
ATOM 717 C C . GLY A 1 91 ? 11.540 -11.180 51.359 1.00 66.62 91 GLY A C 1
ATOM 718 O O . GLY A 1 91 ? 12.404 -10.419 51.785 1.00 66.62 91 GLY A O 1
ATOM 719 N N . VAL A 1 92 ? 11.108 -11.124 50.090 1.00 63.25 92 VAL A N 1
ATOM 720 C CA . VAL A 1 92 ? 11.725 -10.259 49.052 1.00 63.25 92 VAL A CA 1
ATOM 721 C C . VAL A 1 92 ? 10.737 -9.251 48.443 1.00 63.25 92 VAL A C 1
ATOM 723 O O . VAL A 1 92 ? 11.150 -8.203 47.947 1.00 63.25 92 VAL A O 1
ATOM 726 N N . GLY A 1 93 ? 9.428 -9.506 48.541 1.00 56.06 93 GLY A N 1
ATOM 727 C CA . GLY A 1 93 ? 8.373 -8.607 48.061 1.00 56.06 93 GLY A CA 1
ATOM 728 C C . GLY A 1 93 ? 7.650 -9.127 46.815 1.00 56.06 93 GLY A C 1
ATOM 729 O O . GLY A 1 93 ? 7.927 -10.217 46.314 1.00 56.06 93 GLY A O 1
ATOM 730 N N . LYS A 1 94 ? 6.669 -8.353 46.336 1.00 59.69 94 LYS A N 1
ATOM 731 C CA . LYS A 1 94 ? 5.821 -8.695 45.183 1.00 59.69 94 LYS A CA 1
ATOM 732 C C . LYS A 1 94 ? 6.385 -8.064 43.912 1.00 59.69 94 LYS A C 1
ATOM 734 O O . LYS A 1 94 ? 6.708 -6.876 43.918 1.00 59.69 94 LYS A O 1
ATOM 739 N N . ARG A 1 95 ? 6.459 -8.828 42.818 1.00 61.19 95 ARG A N 1
ATOM 740 C CA . ARG A 1 95 ? 6.816 -8.299 41.493 1.00 61.19 95 ARG A CA 1
ATOM 741 C C . ARG A 1 95 ? 5.689 -8.602 40.510 1.00 61.19 95 ARG A C 1
ATOM 743 O O . ARG A 1 95 ? 5.286 -9.751 40.343 1.00 61.19 95 ARG A O 1
ATOM 750 N N . GLU A 1 96 ? 5.150 -7.549 39.910 1.00 58.62 96 GLU A N 1
ATOM 751 C CA . GLU A 1 96 ? 4.074 -7.620 38.921 1.00 58.62 96 GLU A CA 1
ATOM 752 C C . GLU A 1 96 ? 4.653 -7.270 37.555 1.00 58.62 96 GLU A C 1
ATOM 754 O O . GLU A 1 96 ? 5.311 -6.238 37.405 1.00 58.62 96 GLU A O 1
ATOM 759 N N . TYR A 1 97 ? 4.416 -8.125 36.562 1.00 57.00 97 TYR A N 1
ATOM 760 C CA . TYR A 1 97 ? 4.803 -7.848 35.185 1.00 57.00 97 TYR A CA 1
ATOM 761 C C . TYR A 1 97 ? 3.622 -8.025 34.250 1.00 57.00 97 TYR A C 1
ATOM 763 O O . TYR A 1 97 ? 2.788 -8.918 34.413 1.00 57.00 97 TYR A O 1
ATOM 771 N N . TYR A 1 98 ? 3.590 -7.164 33.241 1.00 50.53 98 TYR A N 1
ATOM 772 C CA . TYR A 1 98 ? 2.615 -7.219 32.171 1.00 50.53 98 TYR A CA 1
ATOM 773 C C . TYR A 1 98 ? 3.211 -7.998 30.993 1.00 50.53 98 TYR A C 1
ATOM 775 O O . TYR A 1 98 ? 4.075 -7.481 30.286 1.00 50.53 98 TYR A O 1
ATOM 783 N N . GLU A 1 99 ? 2.771 -9.240 30.774 1.00 54.59 99 GLU A N 1
ATOM 784 C CA . GLU A 1 99 ? 3.056 -9.958 29.526 1.00 54.59 99 GLU A CA 1
ATOM 785 C C . GLU A 1 99 ? 1.989 -9.572 28.493 1.00 54.59 99 GLU A C 1
ATOM 787 O O . GLU A 1 99 ? 0.829 -9.953 28.669 1.00 54.59 99 GLU A O 1
ATOM 792 N N . PRO A 1 100 ? 2.315 -8.832 27.415 1.00 49.06 100 PRO A N 1
ATOM 793 C CA . PRO A 1 100 ? 1.342 -8.584 26.361 1.00 49.06 100 PRO A CA 1
ATOM 794 C C . PRO A 1 100 ? 0.890 -9.928 25.779 1.00 49.06 100 PRO A C 1
ATOM 796 O O . PRO A 1 100 ? 1.713 -10.775 25.428 1.00 49.06 100 PRO A O 1
ATOM 799 N N . ALA A 1 101 ? -0.428 -10.137 25.702 1.00 51.19 101 ALA A N 1
ATOM 800 C CA . ALA A 1 101 ? -1.006 -11.369 25.185 1.00 51.19 101 ALA A CA 1
ATOM 801 C C . ALA A 1 101 ? -0.406 -11.694 23.806 1.00 51.19 101 ALA A C 1
ATOM 803 O O . ALA A 1 101 ? -0.425 -10.848 22.910 1.00 51.19 101 ALA A O 1
ATOM 804 N N . ALA A 1 102 ? 0.079 -12.927 23.621 1.00 50.78 102 ALA A N 1
ATOM 805 C CA . ALA A 1 102 ? 0.752 -13.384 22.399 1.00 50.78 102 ALA A CA 1
ATOM 806 C C . ALA A 1 102 ? -0.030 -13.077 21.102 1.00 50.78 102 ALA A C 1
ATOM 808 O O . ALA A 1 102 ? 0.565 -12.913 20.045 1.00 50.78 102 ALA A O 1
ATOM 809 N N . SER A 1 103 ? -1.355 -12.924 21.193 1.00 46.62 103 SER A N 1
ATOM 810 C CA . SER A 1 103 ? -2.267 -12.509 20.117 1.00 46.62 103 SER A CA 1
ATOM 811 C C . SER A 1 103 ? -2.028 -11.080 19.594 1.00 46.62 103 SER A C 1
ATOM 813 O O . SER A 1 103 ? -2.077 -10.858 18.384 1.00 46.62 103 SER A O 1
ATOM 815 N N . ALA A 1 104 ? -1.747 -10.109 20.471 1.00 45.56 104 ALA A N 1
ATOM 816 C CA . ALA A 1 104 ? -1.512 -8.716 20.078 1.00 45.56 104 ALA A CA 1
ATOM 817 C C . ALA A 1 104 ? -0.119 -8.536 19.459 1.00 45.56 104 ALA A C 1
ATOM 819 O O . ALA A 1 104 ? 0.039 -7.818 18.472 1.00 45.56 104 ALA A O 1
ATOM 820 N N . THR A 1 105 ? 0.872 -9.247 19.998 1.00 47.16 105 THR A N 1
ATOM 821 C CA . THR A 1 105 ? 2.231 -9.297 19.452 1.00 47.16 105 THR A CA 1
ATOM 822 C C . THR A 1 105 ? 2.250 -10.048 18.122 1.00 47.16 105 THR A C 1
ATOM 824 O O . THR A 1 105 ? 2.864 -9.572 17.180 1.00 47.16 105 THR A O 1
ATOM 827 N N . ALA A 1 106 ? 1.513 -11.157 17.988 1.00 42.84 106 ALA A N 1
ATOM 828 C CA . ALA A 1 106 ? 1.392 -11.887 16.726 1.00 42.84 106 ALA A CA 1
ATOM 829 C C . ALA A 1 106 ? 0.697 -11.061 15.636 1.00 42.84 106 ALA A C 1
ATOM 831 O O . ALA A 1 106 ? 1.202 -11.008 14.528 1.00 42.84 106 ALA A O 1
ATOM 832 N N . ALA A 1 107 ? -0.407 -10.363 15.928 1.00 44.91 107 ALA A N 1
ATOM 833 C CA . ALA A 1 107 ? -1.084 -9.523 14.933 1.00 44.91 107 ALA A CA 1
ATOM 834 C C . ALA A 1 107 ? -0.218 -8.338 14.463 1.00 44.91 107 ALA A C 1
ATOM 836 O O . ALA A 1 107 ? -0.177 -8.053 13.269 1.00 44.91 107 ALA A O 1
ATOM 837 N N . ARG A 1 108 ? 0.526 -7.694 15.378 1.00 45.41 108 ARG A N 1
ATOM 838 C CA . ARG A 1 108 ? 1.541 -6.692 15.007 1.00 45.41 108 ARG A CA 1
ATOM 839 C C . ARG A 1 108 ? 2.694 -7.308 14.209 1.00 45.41 108 ARG A C 1
ATOM 841 O O . ARG A 1 108 ? 3.115 -6.719 13.225 1.00 45.41 108 ARG A O 1
ATOM 848 N N . ASN A 1 109 ? 3.160 -8.498 14.582 1.00 45.28 109 ASN A N 1
ATOM 849 C CA . ASN A 1 109 ? 4.261 -9.186 13.903 1.00 45.28 109 ASN A CA 1
ATOM 850 C C . ASN A 1 109 ? 3.866 -9.807 12.551 1.00 45.28 109 ASN A C 1
ATOM 852 O O . ASN A 1 109 ? 4.748 -10.058 11.744 1.00 45.28 109 ASN A O 1
ATOM 856 N N . ILE A 1 110 ? 2.578 -10.062 12.291 1.00 49.59 110 ILE A N 1
ATOM 857 C CA . ILE A 1 110 ? 2.101 -10.581 10.998 1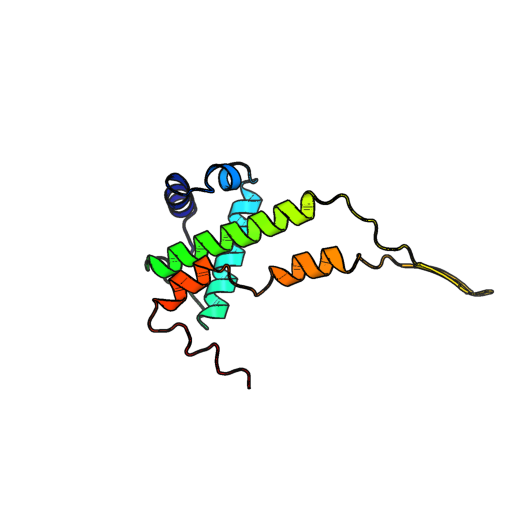.00 49.59 110 ILE A CA 1
ATOM 858 C C . ILE A 1 110 ? 2.146 -9.489 9.920 1.00 49.59 110 ILE A C 1
ATOM 860 O O . ILE A 1 110 ? 2.403 -9.791 8.764 1.00 49.59 110 ILE A O 1
ATOM 864 N N . ALA A 1 111 ? 1.912 -8.223 10.277 1.00 51.53 111 ALA A N 1
ATOM 865 C CA . ALA A 1 111 ? 1.952 -7.127 9.309 1.00 51.53 111 ALA A CA 1
ATOM 866 C C . ALA A 1 111 ? 3.378 -6.609 9.052 1.00 51.53 111 ALA A C 1
ATOM 868 O O . ALA A 1 111 ? 3.694 -6.206 7.938 1.00 51.53 111 ALA A O 1
ATOM 869 N N . VAL A 1 112 ? 4.247 -6.629 10.069 1.00 52.56 112 VAL A N 1
ATOM 870 C CA . VAL A 1 112 ? 5.614 -6.099 9.964 1.00 52.56 112 VAL A CA 1
ATOM 871 C C . VAL A 1 112 ? 6.489 -7.066 9.163 1.00 52.56 112 VAL A C 1
ATOM 873 O O . VAL A 1 112 ? 6.857 -8.135 9.645 1.00 52.56 112 VAL A O 1
ATOM 876 N N . GLY A 1 113 ? 6.832 -6.676 7.934 1.00 63.12 113 GLY A N 1
ATOM 877 C CA . GLY A 1 113 ? 7.696 -7.445 7.035 1.00 63.12 113 GLY A CA 1
ATOM 878 C C . GLY A 1 113 ? 6.975 -8.441 6.120 1.00 63.12 113 GLY A C 1
ATOM 879 O O . GLY A 1 113 ? 7.647 -9.136 5.358 1.00 63.12 113 GLY A O 1
ATOM 880 N N . GLN A 1 114 ? 5.638 -8.508 6.158 1.00 81.50 114 GLN A N 1
ATOM 881 C CA . GLN A 1 114 ? 4.845 -9.249 5.176 1.00 81.50 114 GLN A CA 1
ATOM 882 C C . GLN A 1 114 ? 4.227 -8.277 4.164 1.00 81.50 114 GLN A C 1
ATOM 884 O O . GLN A 1 114 ? 3.554 -7.312 4.532 1.00 81.50 114 GLN A O 1
ATOM 889 N N . LEU A 1 115 ? 4.426 -8.554 2.876 1.00 88.50 115 LEU A N 1
ATOM 890 C CA . LEU A 1 115 ? 3.764 -7.806 1.816 1.00 88.50 115 LEU A CA 1
ATOM 891 C C . LEU A 1 115 ? 2.305 -8.242 1.672 1.00 88.50 115 LEU A C 1
ATOM 893 O O . LEU A 1 115 ? 1.947 -9.410 1.834 1.00 88.50 115 LEU A O 1
ATOM 897 N N . SER A 1 116 ? 1.448 -7.292 1.315 1.00 92.56 116 SER A N 1
ATOM 898 C CA . SER A 1 116 ? 0.074 -7.588 0.955 1.00 92.56 116 SER A CA 1
ATOM 899 C C . SER A 1 116 ? 0.064 -8.467 -0.304 1.00 92.56 116 SER A C 1
ATOM 901 O O . SER A 1 116 ? 0.865 -8.236 -1.219 1.00 92.56 116 SER A O 1
ATOM 903 N N . PRO A 1 117 ? -0.877 -9.420 -0.433 1.00 91.44 117 PRO A N 1
ATOM 90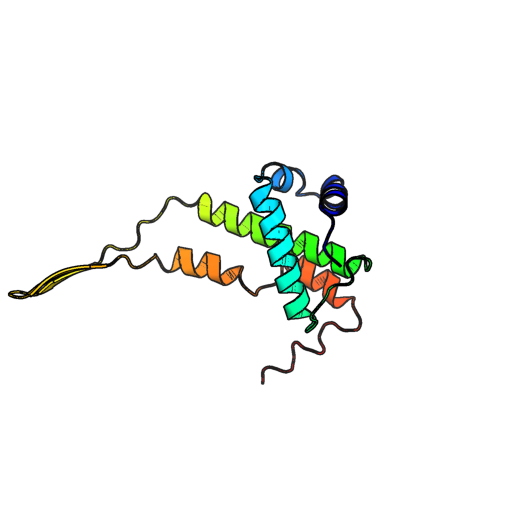4 C CA . PRO A 1 117 ? -0.955 -10.269 -1.623 1.00 91.44 117 PRO A CA 1
ATOM 905 C C . PRO A 1 117 ? -1.074 -9.478 -2.934 1.00 91.44 117 PRO A C 1
ATOM 907 O O . PRO A 1 117 ? -0.614 -9.921 -3.986 1.00 91.44 117 PRO A O 1
ATOM 910 N N . ARG A 1 118 ? -1.691 -8.288 -2.895 1.00 91.75 118 ARG A N 1
ATOM 911 C CA . ARG A 1 118 ? -1.773 -7.417 -4.073 1.00 91.75 118 ARG A CA 1
ATOM 912 C C . ARG A 1 118 ? -0.474 -6.674 -4.351 1.00 91.75 118 ARG A C 1
ATOM 914 O O . ARG A 1 118 ? -0.118 -6.536 -5.518 1.00 91.75 118 ARG A O 1
ATOM 921 N N . SER A 1 119 ? 0.239 -6.238 -3.320 1.00 93.00 119 SER A N 1
ATOM 922 C CA . SER A 1 119 ? 1.572 -5.655 -3.476 1.00 93.00 119 SER A CA 1
ATOM 923 C C . SER A 1 119 ? 2.523 -6.666 -4.105 1.00 93.00 119 SER A C 1
ATOM 925 O O . SER A 1 119 ? 3.159 -6.348 -5.104 1.00 93.00 119 SER A O 1
ATOM 927 N N . GLU A 1 120 ? 2.539 -7.911 -3.619 1.00 92.12 120 GLU A N 1
ATOM 928 C CA . GLU A 1 120 ? 3.319 -8.998 -4.226 1.00 92.12 120 GLU A CA 1
ATOM 929 C C . GLU A 1 120 ? 2.949 -9.224 -5.694 1.00 92.12 120 GLU A C 1
ATOM 931 O O . GLU A 1 120 ? 3.830 -9.377 -6.540 1.00 92.12 120 GLU A O 1
ATOM 936 N N . LEU A 1 121 ? 1.652 -9.194 -6.025 1.00 92.62 121 LEU A N 1
ATOM 937 C CA . LEU A 1 121 ? 1.193 -9.333 -7.404 1.00 92.62 121 LEU A CA 1
ATOM 938 C C . LEU A 1 121 ? 1.755 -8.225 -8.303 1.00 92.62 121 LEU A C 1
ATOM 940 O O . LEU A 1 121 ? 2.235 -8.533 -9.394 1.00 92.62 121 LEU A O 1
ATOM 944 N N . PHE A 1 122 ? 1.709 -6.962 -7.874 1.00 93.44 122 PHE A N 1
ATOM 945 C CA . PHE A 1 122 ? 2.259 -5.850 -8.652 1.00 93.44 122 PHE A CA 1
ATOM 946 C C . PHE A 1 122 ? 3.772 -5.954 -8.794 1.00 93.44 122 PHE A C 1
ATOM 948 O O . PHE A 1 122 ? 4.290 -5.852 -9.907 1.00 93.44 122 PHE A O 1
ATOM 955 N N . LEU A 1 123 ? 4.473 -6.239 -7.697 1.00 91.44 123 LEU A N 1
ATOM 956 C CA . LEU A 1 123 ? 5.919 -6.369 -7.733 1.00 91.44 123 LEU A CA 1
ATOM 957 C C . LEU A 1 123 ? 6.363 -7.567 -8.582 1.00 91.44 123 LEU A C 1
ATOM 959 O O . LEU A 1 123 ? 7.328 -7.436 -9.319 1.00 91.44 123 LEU A O 1
ATOM 963 N N . SER A 1 124 ? 5.626 -8.685 -8.607 1.00 89.69 124 SER A N 1
ATOM 964 C CA . SER A 1 124 ? 5.919 -9.847 -9.473 1.00 89.69 124 SER A CA 1
ATOM 965 C C . SER A 1 124 ? 5.941 -9.549 -10.972 1.00 89.69 124 SER A C 1
ATOM 967 O O . SER A 1 124 ? 6.458 -10.343 -11.757 1.00 89.69 124 SER A O 1
ATOM 969 N N . ARG A 1 125 ? 5.393 -8.400 -11.381 1.00 90.12 125 ARG A N 1
ATOM 970 C CA . ARG A 1 125 ? 5.432 -7.918 -12.765 1.00 90.12 125 ARG A CA 1
ATOM 971 C C . ARG A 1 125 ? 6.681 -7.093 -13.071 1.00 90.12 125 ARG A C 1
ATOM 973 O O . ARG A 1 125 ? 6.939 -6.827 -14.243 1.00 90.12 125 ARG A O 1
ATOM 980 N N . LEU A 1 126 ? 7.457 -6.714 -12.056 1.00 88.06 126 LEU A N 1
ATOM 981 C CA . LEU A 1 126 ? 8.710 -5.991 -12.219 1.00 88.06 126 LEU A CA 1
ATOM 982 C C . LEU A 1 126 ? 9.855 -6.962 -12.547 1.00 88.06 126 LEU A C 1
ATOM 984 O O . LEU A 1 126 ? 10.023 -7.967 -11.856 1.00 88.06 126 LEU A O 1
ATOM 988 N N . PRO A 1 127 ? 10.726 -6.640 -13.520 1.00 79.62 127 PRO A N 1
ATOM 989 C CA . PRO A 1 127 ? 11.870 -7.487 -13.878 1.00 79.62 127 PRO A CA 1
ATOM 990 C C . PRO A 1 127 ? 12.874 -7.725 -12.735 1.00 79.62 127 PRO A C 1
ATOM 992 O O . PRO A 1 127 ? 13.660 -8.673 -12.781 1.00 79.62 127 PRO A O 1
ATOM 995 N N . ALA A 1 128 ? 12.897 -6.831 -11.742 1.00 70.06 128 ALA A N 1
ATOM 996 C CA . ALA A 1 128 ? 13.817 -6.870 -10.607 1.00 70.06 128 ALA A CA 1
ATOM 997 C C . ALA A 1 128 ? 13.294 -7.705 -9.424 1.00 70.06 128 ALA A C 1
ATOM 999 O O . ALA A 1 128 ? 14.084 -8.153 -8.590 1.00 70.06 128 ALA A O 1
ATOM 1000 N N . PHE A 1 129 ? 11.983 -7.942 -9.350 1.00 70.69 129 PHE A N 1
ATOM 1001 C CA . PHE A 1 129 ? 11.370 -8.628 -8.220 1.00 70.69 129 PHE A CA 1
ATOM 1002 C C . PHE A 1 129 ? 11.553 -10.146 -8.327 1.00 70.69 129 PHE A C 1
ATOM 1004 O O . PHE A 1 129 ? 11.404 -10.737 -9.393 1.00 70.69 129 PHE A O 1
ATOM 1011 N N . GLY A 1 130 ? 11.915 -10.786 -7.213 1.00 62.09 130 GLY A N 1
ATOM 1012 C CA . GLY A 1 130 ? 12.188 -12.226 -7.150 1.00 62.09 130 GLY A CA 1
ATOM 1013 C C . GLY A 1 130 ? 13.666 -12.617 -7.261 1.00 62.09 130 GLY A C 1
ATOM 1014 O O . GLY A 1 130 ? 14.011 -13.721 -6.858 1.00 62.09 130 GLY A O 1
ATOM 1015 N N . LYS A 1 131 ? 14.578 -11.728 -7.686 1.00 53.84 131 LYS A N 1
ATOM 1016 C CA . LYS A 1 131 ? 16.031 -12.004 -7.598 1.00 53.84 131 LYS A CA 1
ATOM 1017 C C . LYS A 1 131 ? 16.577 -11.908 -6.167 1.00 53.84 131 LYS A C 1
ATOM 1019 O O . LYS A 1 131 ? 17.572 -12.553 -5.860 1.00 53.84 131 LYS A O 1
ATOM 1024 N N . ALA A 1 132 ? 15.921 -11.140 -5.295 1.00 49.78 132 ALA A N 1
ATOM 1025 C CA . ALA A 1 132 ? 16.333 -10.934 -3.903 1.00 49.78 132 ALA A CA 1
ATOM 1026 C C . ALA A 1 132 ? 15.723 -11.947 -2.909 1.00 49.78 132 ALA A C 1
ATOM 1028 O O . ALA A 1 132 ? 16.291 -12.188 -1.846 1.00 49.78 132 ALA A O 1
ATOM 1029 N N . VAL A 1 133 ? 14.586 -12.567 -3.249 1.00 47.34 133 VAL A N 1
ATOM 1030 C CA . VAL A 1 133 ? 13.814 -13.422 -2.323 1.00 47.34 133 VAL A CA 1
ATOM 1031 C C . VAL A 1 133 ? 14.446 -14.815 -2.139 1.00 47.34 133 VAL A C 1
ATOM 1033 O O . VAL A 1 133 ? 14.227 -15.454 -1.115 1.00 47.34 133 VAL A O 1
ATOM 1036 N N . PHE A 1 134 ? 15.307 -15.263 -3.061 1.00 41.88 134 PHE A N 1
ATOM 1037 C CA . PHE A 1 134 ? 15.950 -16.588 -3.003 1.00 41.88 134 PHE A CA 1
ATOM 1038 C C . PHE A 1 134 ? 17.331 -16.625 -2.324 1.00 41.88 134 PHE A C 1
ATOM 1040 O O . PHE A 1 134 ? 17.967 -17.675 -2.312 1.00 41.88 134 PHE A O 1
ATOM 1047 N N . SER A 1 135 ? 17.799 -15.524 -1.728 1.00 37.44 135 SER A N 1
ATOM 1048 C CA . SER A 1 135 ? 19.137 -15.465 -1.108 1.00 37.44 135 SER A CA 1
ATOM 1049 C C . SER A 1 135 ? 19.155 -15.713 0.407 1.00 37.44 135 SER A C 1
ATOM 1051 O O . SER A 1 135 ? 20.203 -15.564 1.028 1.00 37.44 135 SER A O 1
ATOM 1053 N N . ARG A 1 136 ? 18.026 -16.082 1.028 1.00 38.72 136 ARG A N 1
ATOM 1054 C CA . ARG A 1 136 ? 18.001 -16.569 2.421 1.00 38.72 136 ARG A CA 1
ATOM 1055 C C . ARG A 1 136 ? 17.997 -18.100 2.427 1.00 38.72 136 ARG A C 1
ATOM 1057 O O . ARG A 1 136 ? 16.956 -18.713 2.646 1.00 38.72 136 ARG A O 1
ATOM 1064 N N . GLY A 1 137 ? 19.156 -18.679 2.118 1.00 37.16 137 GLY A N 1
ATOM 1065 C CA . GLY A 1 137 ? 19.501 -20.082 2.356 1.00 37.16 137 GLY A CA 1
ATOM 1066 C C . GLY A 1 137 ? 20.608 -20.170 3.391 1.00 37.16 137 GLY A C 1
ATOM 1067 O O . GLY A 1 137 ? 21.500 -19.293 3.340 1.00 37.16 137 GLY A O 1
#